Protein AF-A0A967WFX9-F1 (afdb_monomer_lite)

Secondary structure (DSSP, 8-state):
-HHHHHHHHHHHHHHHHHHHHHGGG--EEEEE---EETTEESS-HHHHHHHTHHHHHHHHHHHHHTT-EEEEE--SB-GGGHHHHHHTT--EEES---

Structure (mmCIF, N/CA/C/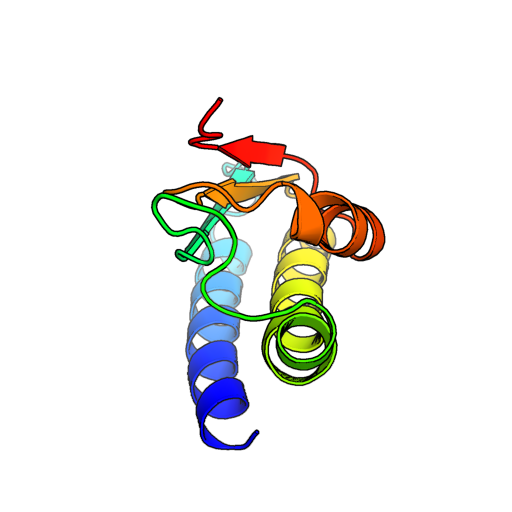O backbone):
data_AF-A0A967WFX9-F1
#
_entry.id   AF-A0A967WFX9-F1
#
loop_
_atom_site.group_PDB
_atom_site.id
_atom_site.type_symbol
_atom_site.label_atom_id
_atom_site.label_alt_id
_atom_site.label_comp_id
_atom_site.label_asym_id
_atom_site.label_entity_id
_atom_site.label_seq_id
_atom_site.pdbx_PDB_ins_code
_atom_site.Cartn_x
_atom_site.Cartn_y
_atom_site.Cartn_z
_atom_site.occupancy
_atom_site.B_iso_or_equiv
_atom_site.auth_seq_id
_atom_site.auth_comp_id
_atom_site.auth_asym_id
_atom_site.auth_atom_id
_atom_site.pdbx_PDB_model_num
ATOM 1 N N . ASP A 1 1 ? -17.289 -2.143 0.113 1.00 81.31 1 ASP A N 1
ATOM 2 C CA . ASP A 1 1 ? -16.723 -3.114 -0.841 1.00 81.31 1 ASP A CA 1
ATOM 3 C C . ASP A 1 1 ? -16.744 -2.532 -2.248 1.00 81.31 1 ASP A C 1
ATOM 5 O O . ASP A 1 1 ?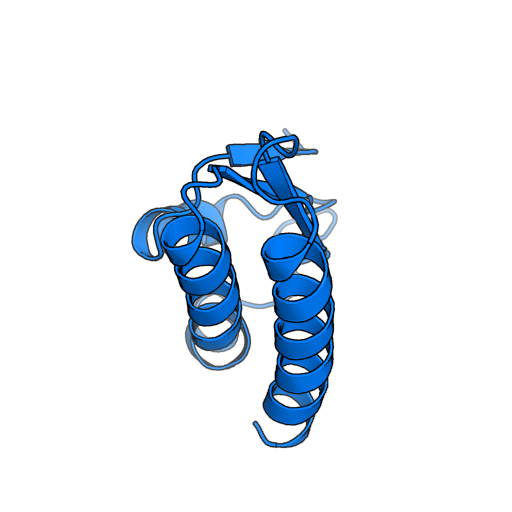 -15.719 -1.990 -2.619 1.00 81.31 1 ASP A O 1
ATOM 9 N N . ALA A 1 2 ? -17.884 -2.435 -2.944 1.00 94.81 2 ALA A N 1
ATOM 10 C CA . ALA A 1 2 ? -17.938 -1.913 -4.327 1.00 94.81 2 ALA A CA 1
ATOM 11 C C . ALA A 1 2 ? -17.240 -0.551 -4.571 1.00 94.81 2 ALA A C 1
ATOM 13 O O . ALA A 1 2 ? -16.546 -0.384 -5.566 1.00 94.81 2 ALA A O 1
ATOM 14 N N . ILE A 1 3 ? -17.387 0.425 -3.662 1.00 96.62 3 ILE A N 1
ATOM 15 C CA . ILE A 1 3 ? -16.711 1.732 -3.803 1.00 96.62 3 ILE A CA 1
ATOM 16 C C . ILE A 1 3 ? -15.187 1.586 -3.695 1.00 96.62 3 ILE A C 1
ATOM 18 O O . ILE A 1 3 ? -14.455 2.193 -4.467 1.00 96.62 3 ILE A O 1
ATOM 22 N N . LEU A 1 4 ? -14.710 0.794 -2.732 1.00 95.88 4 LEU A N 1
ATOM 23 C CA . LEU A 1 4 ? -13.278 0.597 -2.499 1.00 95.88 4 LEU A CA 1
ATOM 24 C C . LEU A 1 4 ? -12.648 -0.170 -3.660 1.00 95.88 4 LEU A C 1
ATOM 26 O O . LEU A 1 4 ? -11.581 0.205 -4.128 1.00 95.88 4 LEU A O 1
ATOM 30 N N . GLU A 1 5 ? -13.351 -1.184 -4.159 1.00 96.81 5 GLU A N 1
ATOM 31 C CA . GLU A 1 5 ? -12.966 -1.931 -5.351 1.00 96.81 5 GLU A CA 1
ATOM 32 C C . GLU A 1 5 ? -12.830 -1.014 -6.566 1.00 96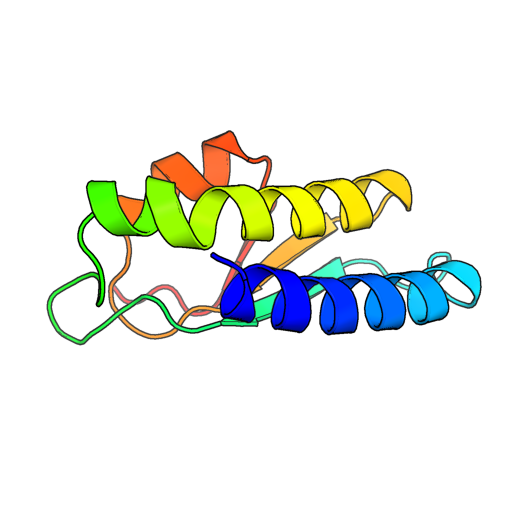.81 5 GLU A C 1
ATOM 34 O O . GLU A 1 5 ? -11.752 -0.958 -7.143 1.00 96.81 5 GLU A O 1
ATOM 39 N N . TYR A 1 6 ? -13.846 -0.200 -6.867 1.00 98.00 6 TYR A N 1
ATOM 40 C CA . TYR A 1 6 ? -13.804 0.733 -7.997 1.00 98.00 6 TYR A CA 1
ATOM 41 C C . TYR A 1 6 ? -12.657 1.752 -7.897 1.00 98.00 6 TYR A C 1
ATOM 43 O O . TYR A 1 6 ? -11.981 2.048 -8.882 1.00 98.00 6 TYR A O 1
ATOM 51 N N . VAL A 1 7 ? -12.413 2.294 -6.699 1.00 97.38 7 VAL A N 1
ATOM 52 C CA . VAL A 1 7 ? -11.298 3.226 -6.470 1.00 97.38 7 VAL A CA 1
ATOM 53 C C . VAL A 1 7 ? -9.960 2.526 -6.706 1.00 97.38 7 VAL A C 1
ATOM 55 O O . VAL A 1 7 ? -9.081 3.071 -7.370 1.00 97.38 7 VAL A O 1
ATOM 58 N N . VAL A 1 8 ? -9.801 1.311 -6.190 1.00 97.75 8 VAL A N 1
ATOM 59 C CA . VAL A 1 8 ? -8.553 0.549 -6.309 1.00 97.75 8 VAL A CA 1
ATOM 60 C C . VAL A 1 8 ? -8.348 0.043 -7.733 1.00 97.75 8 VAL A C 1
ATOM 62 O O . VAL A 1 8 ? -7.209 0.018 -8.181 1.00 97.75 8 VAL A O 1
ATOM 65 N N . ASP A 1 9 ? -9.412 -0.284 -8.468 1.00 98.31 9 ASP A N 1
ATOM 66 C CA . ASP A 1 9 ? -9.356 -0.605 -9.897 1.00 98.31 9 ASP A CA 1
ATOM 67 C C . ASP A 1 9 ? -8.770 0.549 -10.700 1.00 98.31 9 ASP A C 1
ATOM 69 O O . ASP A 1 9 ? -7.872 0.339 -11.515 1.00 98.31 9 ASP A O 1
ATOM 73 N N . TYR A 1 10 ? -9.233 1.772 -10.431 1.00 98.19 10 TYR A N 1
ATOM 74 C CA . TYR A 1 10 ? -8.687 2.964 -11.066 1.00 98.19 10 TYR A CA 1
ATOM 75 C C . TYR A 1 10 ? -7.188 3.116 -10.776 1.00 98.19 10 TYR A C 1
ATOM 77 O O . TYR A 1 10 ? -6.396 3.235 -11.710 1.00 98.19 10 TYR A O 1
ATOM 85 N N . TYR A 1 11 ? -6.778 3.061 -9.503 1.00 98.06 11 TYR A N 1
ATOM 86 C CA . TYR A 1 11 ? -5.362 3.198 -9.145 1.00 98.06 11 TYR A CA 1
ATOM 87 C C . TYR A 1 11 ? -4.504 2.070 -9.716 1.00 98.06 11 TYR A C 1
ATOM 89 O O . TYR A 1 11 ? -3.446 2.348 -10.268 1.00 98.06 11 TYR A O 1
ATOM 97 N N . ALA A 1 12 ? -4.965 0.820 -9.642 1.00 98.44 12 ALA A N 1
ATOM 98 C CA . ALA A 1 12 ? -4.252 -0.325 -10.194 1.00 98.44 12 ALA A CA 1
ATOM 99 C C . ALA A 1 12 ? -4.084 -0.200 -11.713 1.00 98.44 12 ALA A C 1
ATOM 101 O O . ALA A 1 12 ? -2.988 -0.421 -12.214 1.00 98.44 12 ALA A O 1
ATOM 102 N N . SER A 1 13 ? -5.131 0.212 -12.437 1.00 98.69 13 SER A N 1
ATOM 103 C CA . SER A 1 13 ? -5.058 0.408 -13.888 1.00 98.69 13 SER A CA 1
ATOM 104 C C . SER A 1 13 ? -4.091 1.528 -14.266 1.00 98.69 13 SER A C 1
ATOM 106 O O . SER A 1 13 ? -3.314 1.359 -15.200 1.00 98.69 13 SER A O 1
ATOM 108 N N . VAL A 1 14 ? -4.118 2.657 -13.552 1.00 98.50 14 VAL A N 1
ATOM 109 C CA . VAL A 1 14 ? -3.196 3.773 -13.808 1.00 98.50 14 VAL A CA 1
ATOM 110 C C . VAL A 1 14 ? -1.757 3.366 -13.497 1.00 98.50 14 VAL A C 1
ATOM 112 O O . VAL A 1 14 ? -0.871 3.603 -14.313 1.00 98.50 14 VAL A O 1
ATOM 115 N N . SER A 1 15 ? -1.524 2.730 -12.347 1.00 98.56 15 SER A N 1
ATOM 116 C CA . SER A 1 15 ? -0.210 2.209 -11.968 1.00 98.56 15 SER A CA 1
ATOM 117 C C . SER A 1 15 ? 0.312 1.216 -13.000 1.00 98.56 15 SER A C 1
ATOM 119 O O . SER A 1 15 ? 1.446 1.358 -13.439 1.00 98.56 15 SER A O 1
ATOM 121 N N . GLN A 1 16 ? -0.524 0.280 -13.451 1.00 98.81 16 GLN A N 1
ATOM 122 C CA . GLN A 1 16 ? -0.150 -0.690 -14.472 1.00 98.81 16 GLN A CA 1
ATOM 123 C C . GLN A 1 16 ? 0.291 -0.011 -15.773 1.00 98.81 16 GLN A C 1
ATOM 125 O O . GLN A 1 16 ? 1.381 -0.295 -16.254 1.00 98.81 16 GLN A O 1
ATOM 130 N N . SER A 1 17 ? -0.481 0.953 -16.288 1.00 98.75 17 SER A N 1
ATOM 131 C CA . SER A 1 17 ? -0.095 1.688 -17.502 1.00 98.75 17 SER A CA 1
ATOM 132 C C . SER A 1 17 ? 1.207 2.479 -17.347 1.00 98.75 17 SER A C 1
ATOM 134 O O . SER A 1 17 ? 1.937 2.644 -18.317 1.00 98.75 17 SER A O 1
ATOM 136 N N . ILE A 1 18 ? 1.515 2.977 -16.146 1.00 98.69 18 ILE A N 1
ATOM 137 C CA . ILE A 1 18 ? 2.800 3.636 -15.870 1.00 98.69 18 ILE A CA 1
ATOM 138 C C . ILE A 1 18 ? 3.934 2.605 -15.867 1.00 98.69 18 ILE A C 1
ATOM 140 O O . ILE A 1 18 ? 4.995 2.855 -16.435 1.00 98.69 18 ILE A O 1
ATOM 144 N N . PHE A 1 19 ? 3.726 1.459 -15.222 1.00 98.62 19 PHE A N 1
ATOM 145 C CA . PHE A 1 19 ? 4.754 0.432 -15.081 1.00 98.62 19 PHE A CA 1
ATOM 146 C C . PHE A 1 19 ? 5.051 -0.273 -16.407 1.00 98.62 19 PHE A C 1
ATOM 148 O O . PHE A 1 19 ? 6.215 -0.545 -16.686 1.00 98.62 19 PHE A O 1
ATOM 155 N N . ASP A 1 20 ? 4.042 -0.483 -17.254 1.00 98.62 20 ASP A N 1
ATOM 156 C CA . ASP A 1 20 ? 4.217 -1.017 -18.610 1.00 98.62 20 ASP A CA 1
ATOM 157 C C . ASP A 1 20 ? 5.199 -0.179 -19.449 1.00 98.62 20 ASP A C 1
ATOM 159 O O . ASP A 1 20 ? 5.945 -0.734 -20.253 1.00 98.62 20 ASP A O 1
ATOM 163 N N . GLU A 1 21 ? 5.231 1.141 -19.240 1.00 98.62 21 GLU A N 1
ATOM 164 C CA . GLU A 1 21 ? 6.060 2.072 -20.016 1.00 98.62 21 GLU A CA 1
ATOM 165 C C . GLU A 1 21 ? 7.401 2.417 -19.353 1.00 98.62 21 GLU A C 1
ATOM 167 O O . GLU A 1 21 ? 8.343 2.792 -20.049 1.00 98.62 21 GLU A O 1
ATOM 172 N N . ALA A 1 22 ? 7.486 2.364 -18.020 1.00 98.31 22 ALA A N 1
ATOM 173 C CA . ALA A 1 22 ? 8.599 2.977 -17.289 1.00 98.31 22 ALA A CA 1
ATOM 174 C C . ALA A 1 22 ? 9.078 2.201 -16.053 1.00 98.31 22 ALA A C 1
ATOM 176 O O . ALA A 1 22 ? 9.845 2.747 -15.258 1.00 98.31 22 ALA A O 1
ATOM 177 N N . ALA A 1 23 ? 8.645 0.953 -15.836 1.00 98.12 23 ALA A N 1
ATOM 178 C CA . ALA A 1 23 ? 9.092 0.186 -14.668 1.00 98.12 23 ALA A CA 1
ATOM 179 C C . ALA A 1 23 ? 10.619 -0.003 -14.607 1.00 98.12 23 ALA A C 1
ATOM 181 O O . ALA A 1 23 ? 11.169 -0.108 -13.516 1.00 98.12 23 ALA A O 1
ATOM 182 N N . ASP A 1 24 ? 11.320 0.007 -15.743 1.00 97.94 24 ASP A N 1
ATOM 183 C CA . ASP A 1 24 ? 12.779 -0.140 -15.825 1.00 97.94 24 ASP A CA 1
ATOM 184 C C . ASP A 1 24 ? 13.565 1.052 -15.251 1.00 97.94 24 ASP A C 1
ATOM 186 O O . ASP A 1 24 ? 14.760 0.927 -14.973 1.00 97.94 24 ASP A O 1
ATOM 190 N N . VAL A 1 25 ? 12.901 2.192 -15.042 1.00 98.31 25 VAL A N 1
ATOM 191 C CA . VAL A 1 25 ? 13.484 3.412 -14.460 1.00 98.31 25 VAL A CA 1
ATOM 192 C C . VAL A 1 25 ? 12.810 3.842 -13.152 1.00 98.31 25 VAL A C 1
ATOM 194 O O . VAL A 1 25 ? 13.084 4.933 -12.648 1.00 98.31 25 VAL A O 1
ATOM 197 N N . ILE A 1 26 ? 11.929 3.008 -12.591 1.00 98.38 26 ILE A N 1
ATOM 198 C CA . ILE A 1 26 ? 11.270 3.242 -11.302 1.00 98.38 26 ILE A CA 1
ATOM 199 C C . ILE A 1 26 ? 11.876 2.293 -10.266 1.00 98.38 26 ILE A C 1
ATOM 201 O O . ILE A 1 26 ? 11.874 1.084 -10.447 1.00 98.38 26 ILE A O 1
ATOM 205 N N . ASP A 1 27 ? 12.342 2.826 -9.137 1.00 97.62 27 ASP A N 1
ATOM 206 C CA . ASP A 1 27 ? 12.831 1.988 -8.032 1.00 97.62 27 ASP A CA 1
ATOM 207 C C . ASP A 1 27 ? 11.707 1.580 -7.060 1.00 97.62 27 ASP A C 1
ATOM 209 O O . ASP A 1 27 ? 11.707 0.483 -6.493 1.00 97.62 27 ASP A O 1
ATOM 213 N N . ILE A 1 28 ? 10.758 2.495 -6.814 1.00 98.44 28 ILE A N 1
ATOM 214 C CA . ILE A 1 28 ? 9.753 2.375 -5.750 1.00 98.44 28 ILE A CA 1
ATOM 215 C C . ILE A 1 28 ? 8.363 2.755 -6.267 1.00 98.44 28 ILE A C 1
ATOM 217 O O . ILE A 1 28 ? 8.136 3.886 -6.701 1.00 98.44 28 ILE A O 1
ATOM 221 N N . PHE A 1 29 ? 7.397 1.850 -6.106 1.00 98.56 29 PHE A N 1
ATOM 222 C CA . PHE A 1 29 ? 5.978 2.178 -6.144 1.00 98.56 29 PHE A CA 1
ATOM 223 C C . PHE A 1 29 ? 5.550 2.789 -4.804 1.00 98.56 29 PHE A C 1
ATOM 225 O O . PHE A 1 29 ? 5.467 2.118 -3.773 1.00 98.56 29 PHE A O 1
ATOM 232 N N . PHE A 1 30 ? 5.284 4.092 -4.825 1.00 98.19 30 PHE A N 1
ATOM 233 C CA . PHE A 1 30 ? 4.891 4.858 -3.651 1.00 98.19 30 PHE A CA 1
ATOM 234 C C . PHE A 1 30 ? 3.365 4.990 -3.550 1.00 98.19 30 PHE A C 1
ATOM 236 O O . PHE A 1 30 ? 2.731 5.619 -4.399 1.00 98.19 30 PHE A O 1
ATOM 243 N N . ILE A 1 31 ? 2.776 4.432 -2.492 1.00 97.44 31 ILE A N 1
ATOM 244 C CA . ILE A 1 31 ? 1.341 4.515 -2.201 1.00 97.44 31 ILE A CA 1
ATOM 245 C C . ILE A 1 31 ? 1.124 5.562 -1.106 1.00 97.44 31 ILE A C 1
ATOM 247 O O . ILE A 1 31 ? 1.633 5.417 0.002 1.00 97.44 31 ILE A O 1
ATOM 251 N N . GLY A 1 32 ? 0.356 6.613 -1.401 1.00 95.19 32 GLY A N 1
ATOM 252 C CA . GLY A 1 32 ? -0.030 7.625 -0.415 1.00 95.19 32 GLY A CA 1
ATOM 253 C C . GLY A 1 32 ? -1.435 7.391 0.123 1.00 95.19 32 GLY A C 1
ATOM 254 O O . GLY A 1 32 ? -2.396 7.540 -0.633 1.00 95.19 32 GLY A O 1
ATOM 255 N N . ASN A 1 33 ? -1.567 7.041 1.408 1.00 94.38 33 ASN A N 1
ATOM 256 C CA . ASN A 1 33 ? -2.871 6.955 2.066 1.00 94.38 33 ASN A CA 1
ATOM 257 C C . ASN A 1 33 ? -2.783 7.068 3.597 1.00 94.38 33 ASN A C 1
ATOM 259 O O . ASN A 1 33 ? -1.920 6.467 4.227 1.00 94.38 33 ASN A O 1
ATOM 263 N N . ASP A 1 34 ? -3.746 7.748 4.215 1.00 95.19 34 ASP A N 1
ATOM 264 C CA . ASP A 1 34 ? -3.715 8.031 5.649 1.00 95.19 34 ASP A CA 1
ATOM 265 C C . ASP A 1 34 ? -4.666 7.131 6.443 1.00 95.19 34 ASP A C 1
ATOM 267 O O . ASP A 1 34 ? -5.891 7.180 6.319 1.00 95.19 34 ASP A O 1
ATOM 271 N N . PHE A 1 35 ? -4.077 6.324 7.322 1.00 96.19 35 PHE A N 1
ATOM 272 C CA . PHE A 1 35 ? -4.775 5.456 8.271 1.00 96.19 35 PHE A CA 1
ATOM 273 C C . PHE A 1 35 ? -4.577 5.872 9.728 1.00 96.19 35 PHE A C 1
ATOM 275 O O . PHE A 1 35 ? -5.241 5.316 10.605 1.00 96.19 35 PHE A O 1
ATOM 282 N N . GLY A 1 36 ? -3.661 6.801 10.008 1.00 95.38 36 GLY A N 1
ATOM 283 C CA . GLY A 1 36 ? -3.314 7.238 11.353 1.00 95.38 36 GLY A CA 1
ATOM 284 C C . GLY A 1 36 ? -4.023 8.525 11.767 1.00 95.38 36 GLY A C 1
ATOM 285 O O . GLY A 1 36 ? -4.243 9.438 10.976 1.00 95.38 36 GLY A O 1
ATOM 286 N N . GLY A 1 37 ? -4.364 8.604 13.049 1.00 95.25 37 GLY A N 1
ATOM 287 C CA . GLY A 1 37 ? -4.807 9.814 13.735 1.00 95.25 37 GLY A CA 1
ATOM 288 C C . GLY A 1 37 ? -3.835 10.204 14.851 1.00 95.25 37 GLY A C 1
ATOM 289 O O . GLY A 1 37 ? -2.788 9.587 15.031 1.00 95.25 37 GLY A O 1
ATOM 290 N N . GLN A 1 38 ? -4.191 11.219 15.641 1.00 93.31 38 GLN A N 1
ATOM 291 C CA . GLN A 1 38 ? -3.328 11.721 16.724 1.00 93.31 38 GLN A CA 1
ATOM 292 C C . GLN A 1 38 ? -3.064 10.693 17.833 1.00 93.31 38 GLN A C 1
ATOM 294 O O . GLN A 1 38 ? -2.002 10.705 18.444 1.00 93.31 38 GLN A O 1
ATOM 299 N N . THR A 1 39 ? -4.028 9.813 18.107 1.00 92.25 39 THR A N 1
ATOM 300 C CA . THR A 1 39 ? -3.983 8.863 19.233 1.00 92.25 39 THR A CA 1
ATOM 301 C C . THR A 1 39 ? -3.938 7.400 18.794 1.00 92.25 39 THR A C 1
ATOM 303 O O . THR A 1 39 ? -4.036 6.505 19.631 1.00 92.25 39 THR A O 1
ATOM 306 N N . GLY A 1 40 ? -3.814 7.139 17.493 1.00 94.44 40 GLY A N 1
ATOM 307 C CA . GLY A 1 40 ? -3.855 5.795 16.928 1.00 94.44 40 GLY A CA 1
ATOM 308 C C . GLY A 1 40 ? -4.630 5.729 15.611 1.00 94.44 40 GLY A C 1
ATOM 309 O O . GLY A 1 40 ? -4.998 6.770 15.060 1.00 94.44 40 GLY A O 1
ATOM 310 N N . PRO A 1 41 ? -4.874 4.512 15.093 1.00 97.00 41 PRO A N 1
ATOM 311 C CA . PRO A 1 41 ? -5.511 4.318 13.798 1.00 97.00 41 PRO A CA 1
ATOM 312 C C . PRO A 1 41 ? -6.916 4.925 13.709 1.00 97.00 41 PRO A C 1
ATOM 314 O O . PRO A 1 41 ? -7.710 4.819 14.644 1.00 97.00 41 PRO A O 1
ATOM 317 N N . LEU A 1 42 ? -7.266 5.461 12.538 1.00 96.81 42 LEU A N 1
ATOM 318 C CA . LEU A 1 42 ? -8.620 5.928 12.209 1.00 96.81 42 LEU A CA 1
ATOM 319 C C . LEU A 1 42 ? -9.631 4.773 12.139 1.00 96.81 42 LEU A C 1
ATOM 321 O O . LEU A 1 42 ? -10.830 4.969 12.327 1.00 96.81 42 LEU A O 1
ATOM 325 N N . MET A 1 43 ? -9.146 3.558 11.875 1.00 95.44 43 MET A N 1
ATOM 326 C CA . MET A 1 43 ? -9.933 2.331 11.854 1.00 95.44 43 MET A CA 1
ATOM 327 C C . MET A 1 43 ? -9.285 1.277 12.742 1.00 95.44 43 MET A C 1
ATOM 329 O O . MET A 1 43 ? -8.094 0.999 12.627 1.00 95.44 43 MET A O 1
ATOM 333 N N . GLY A 1 44 ? -10.092 0.631 13.585 1.00 95.00 44 GLY A N 1
ATOM 334 C CA . GLY A 1 44 ? -9.637 -0.537 14.335 1.00 95.00 44 GLY A CA 1
ATOM 335 C C . GLY A 1 44 ? -9.211 -1.676 13.402 1.00 95.00 44 GLY A C 1
ATOM 336 O O . GLY A 1 44 ? -9.751 -1.825 12.302 1.00 95.00 44 GLY A O 1
ATOM 337 N N . GLU A 1 45 ? -8.284 -2.516 13.868 1.00 95.25 45 GLU A N 1
ATOM 338 C CA . GLU A 1 45 ? -7.639 -3.568 13.067 1.00 95.25 45 GLU A CA 1
ATOM 339 C C . GLU A 1 45 ? -8.642 -4.451 12.307 1.00 95.25 45 GLU A C 1
ATOM 341 O O . GLU A 1 45 ? -8.475 -4.702 11.117 1.00 95.25 45 GLU A O 1
ATOM 346 N N . LYS A 1 46 ? -9.741 -4.862 12.952 1.00 97.06 46 LYS A N 1
ATOM 347 C CA . LYS A 1 46 ? -10.782 -5.690 12.320 1.00 97.06 46 LYS A CA 1
ATOM 348 C C . LYS A 1 46 ? -11.390 -5.033 11.075 1.00 97.06 46 LYS A C 1
ATOM 350 O O . LYS A 1 46 ? -11.655 -5.717 10.088 1.00 97.06 46 LYS A O 1
ATOM 35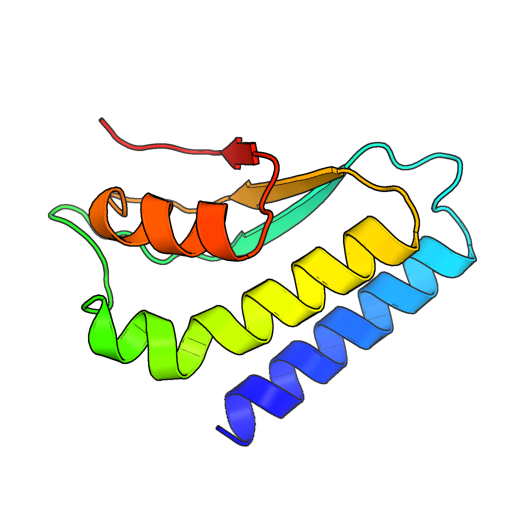5 N N . LEU A 1 47 ? -11.648 -3.725 11.127 1.00 97.06 47 LEU A N 1
ATOM 356 C CA . LEU A 1 47 ? -12.218 -2.986 9.998 1.00 97.06 47 LEU A CA 1
ATOM 357 C C . LEU A 1 47 ? -11.159 -2.739 8.928 1.00 97.06 47 LEU A C 1
ATOM 359 O O . LEU A 1 47 ? -11.451 -2.925 7.752 1.00 97.06 47 LEU A O 1
ATOM 363 N N . PHE A 1 48 ? -9.929 -2.414 9.327 1.00 97.56 48 PHE A N 1
ATOM 364 C CA . PHE A 1 48 ? -8.811 -2.264 8.399 1.00 97.56 48 PHE A CA 1
ATOM 365 C C . PHE A 1 48 ? -8.547 -3.553 7.608 1.00 97.56 48 PHE A C 1
ATOM 367 O O . PHE A 1 48 ? -8.479 -3.522 6.381 1.00 97.56 48 PHE A O 1
ATOM 374 N N . ARG A 1 49 ? -8.494 -4.705 8.289 1.00 97.44 49 ARG A N 1
ATOM 375 C CA . ARG A 1 49 ? -8.324 -6.022 7.658 1.00 97.44 49 ARG A CA 1
ATOM 376 C C . ARG A 1 49 ? -9.466 -6.373 6.709 1.00 97.44 49 ARG A C 1
ATOM 378 O O . ARG A 1 49 ? -9.223 -6.982 5.677 1.00 97.44 49 ARG A O 1
ATOM 385 N N . ARG A 1 50 ? -10.702 -5.992 7.043 1.00 97.06 50 ARG A N 1
ATOM 386 C CA . ARG A 1 50 ? -11.863 -6.242 6.181 1.00 97.06 50 ARG A CA 1
ATOM 387 C C . ARG A 1 50 ? -11.870 -5.343 4.947 1.00 97.06 50 ARG A C 1
ATOM 389 O O . ARG A 1 50 ? -12.159 -5.827 3.862 1.00 97.06 50 ARG A O 1
ATOM 396 N N . PHE A 1 51 ? -11.636 -4.047 5.137 1.00 97.06 51 PHE A N 1
ATOM 397 C CA . PHE A 1 51 ? -11.943 -3.042 4.123 1.00 97.06 51 PHE A CA 1
ATOM 398 C C . PHE A 1 51 ? -10.723 -2.498 3.391 1.00 97.06 51 PHE A C 1
ATOM 400 O O . PHE A 1 51 ? -10.873 -2.114 2.247 1.00 97.06 51 PHE A O 1
ATOM 407 N N . MET A 1 52 ? -9.535 -2.453 3.992 1.00 97.31 52 MET A N 1
ATOM 408 C CA . MET A 1 52 ? -8.359 -1.844 3.352 1.00 97.31 52 MET A CA 1
ATOM 409 C C . MET A 1 52 ? -7.332 -2.882 2.925 1.00 97.31 52 MET A C 1
ATOM 411 O O . MET A 1 52 ? -6.828 -2.826 1.806 1.00 97.31 52 MET A O 1
ATOM 415 N N . LEU A 1 53 ? -7.032 -3.842 3.801 1.00 97.69 53 LEU A N 1
ATOM 416 C CA . LEU A 1 53 ? -5.904 -4.750 3.614 1.00 97.69 53 LEU A CA 1
ATOM 417 C C . LEU A 1 53 ? -5.934 -5.548 2.295 1.00 97.69 53 LEU A C 1
ATOM 419 O O . LEU A 1 53 ? -4.890 -5.607 1.648 1.00 97.69 53 LEU A O 1
ATOM 423 N N . PRO A 1 54 ? -7.076 -6.101 1.8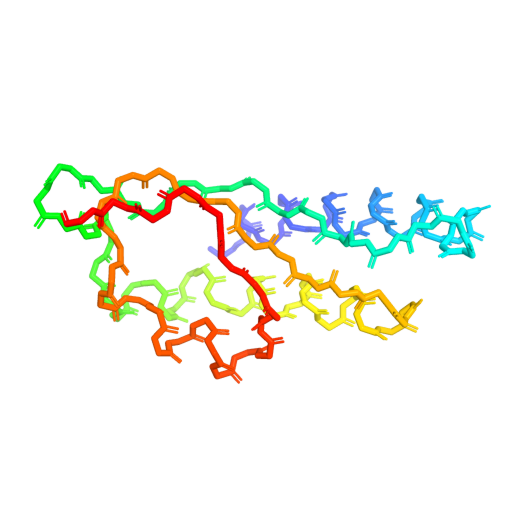29 1.00 98.00 54 PRO A N 1
ATOM 424 C CA . PRO A 1 54 ? -7.112 -6.844 0.567 1.00 98.00 54 PRO A CA 1
ATOM 425 C C . PRO A 1 54 ? -6.765 -5.967 -0.641 1.00 98.00 54 PRO A C 1
ATOM 427 O O . PRO A 1 54 ? -6.100 -6.410 -1.574 1.00 98.00 54 PRO A O 1
ATOM 430 N N . HIS A 1 55 ? -7.179 -4.701 -0.608 1.00 97.94 55 HIS A N 1
ATOM 431 C CA . HIS A 1 55 ? -6.903 -3.749 -1.675 1.00 97.94 55 HIS A CA 1
ATOM 432 C C . HIS A 1 55 ? -5.460 -3.251 -1.646 1.00 97.94 55 HIS A C 1
ATOM 434 O O . HIS A 1 55 ? -4.835 -3.130 -2.696 1.00 97.94 55 HIS A O 1
ATOM 440 N N . LEU A 1 56 ? -4.910 -3.020 -0.451 1.00 98.12 56 LEU A N 1
ATOM 441 C CA . LEU A 1 56 ? -3.492 -2.711 -0.296 1.00 98.12 56 LEU A CA 1
ATOM 442 C C . LEU A 1 56 ? -2.624 -3.866 -0.789 1.00 98.12 56 LEU A C 1
ATOM 444 O O . LEU A 1 56 ? -1.680 -3.623 -1.531 1.00 98.12 56 LEU A O 1
ATOM 448 N N . LYS A 1 57 ? -2.989 -5.111 -0.455 1.00 98.62 57 LYS A N 1
ATOM 449 C CA . LYS A 1 57 ? -2.291 -6.299 -0.951 1.00 98.62 57 LYS A CA 1
ATOM 450 C C . LYS A 1 57 ? -2.262 -6.324 -2.475 1.00 98.62 57 LYS A C 1
ATOM 452 O O . LYS A 1 57 ? -1.205 -6.520 -3.046 1.00 98.62 57 LYS A O 1
ATOM 457 N N . ARG A 1 58 ? -3.396 -6.066 -3.131 1.00 98.44 58 ARG A N 1
ATOM 458 C CA . ARG A 1 58 ? -3.466 -6.037 -4.599 1.00 98.44 58 ARG A CA 1
ATOM 459 C C . ARG A 1 58 ? -2.510 -5.009 -5.216 1.00 98.44 58 ARG A C 1
ATOM 461 O O . ARG A 1 58 ? -1.922 -5.288 -6.252 1.00 98.44 58 ARG A O 1
ATOM 468 N N . LEU A 1 59 ? -2.356 -3.836 -4.601 1.00 98.62 59 LEU A N 1
ATOM 469 C CA . LEU A 1 59 ? -1.400 -2.827 -5.072 1.00 98.62 59 LEU A CA 1
ATOM 470 C C . LEU A 1 59 ? 0.053 -3.222 -4.776 1.00 98.62 59 LEU A C 1
ATOM 472 O O . LEU A 1 59 ? 0.927 -2.951 -5.595 1.00 98.62 59 LEU A O 1
ATOM 476 N N . VAL A 1 60 ? 0.311 -3.875 -3.638 1.00 98.81 60 VAL A N 1
ATOM 477 C CA . VAL A 1 60 ? 1.639 -4.419 -3.321 1.00 98.81 60 VAL A CA 1
ATOM 478 C C . VAL A 1 60 ? 2.032 -5.496 -4.331 1.00 98.81 60 VAL A C 1
ATOM 480 O O . VAL A 1 60 ? 3.094 -5.390 -4.937 1.00 98.81 60 VAL A O 1
ATOM 483 N N . ASP A 1 61 ? 1.142 -6.460 -4.575 1.00 98.81 61 ASP A N 1
ATOM 484 C CA . ASP A 1 61 ? 1.340 -7.526 -5.558 1.00 98.81 61 ASP A CA 1
ATOM 485 C C . ASP A 1 61 ? 1.614 -6.934 -6.950 1.00 98.81 61 ASP A C 1
ATOM 487 O O . ASP A 1 61 ? 2.583 -7.322 -7.591 1.00 98.81 61 ASP A O 1
ATOM 491 N N . LEU A 1 62 ? 0.841 -5.922 -7.377 1.00 98.75 62 LEU A N 1
ATOM 492 C CA . LEU A 1 62 ? 1.074 -5.232 -8.651 1.00 98.75 62 LEU A CA 1
ATOM 493 C C . LEU A 1 62 ? 2.478 -4.618 -8.726 1.00 98.75 62 LEU A C 1
ATOM 495 O O . LEU A 1 62 ? 3.147 -4.760 -9.739 1.00 98.75 62 LEU A O 1
ATOM 499 N N . GLY A 1 63 ? 2.941 -3.926 -7.682 1.00 98.69 63 GLY A N 1
ATOM 500 C CA . GLY A 1 63 ? 4.300 -3.376 -7.679 1.00 98.69 63 GLY A CA 1
ATOM 501 C C . GLY A 1 63 ? 5.364 -4.471 -7.797 1.00 98.69 63 GLY A C 1
ATOM 502 O O . GLY A 1 63 ? 6.314 -4.340 -8.570 1.00 98.69 63 GLY A O 1
ATOM 503 N N . HIS A 1 64 ? 5.178 -5.576 -7.073 1.00 98.75 64 HIS A N 1
ATOM 504 C CA . HIS A 1 64 ? 6.092 -6.719 -7.091 1.00 98.75 64 HIS A CA 1
ATOM 505 C C . HIS A 1 64 ? 6.101 -7.466 -8.427 1.00 98.75 64 HIS A C 1
ATOM 507 O O . HIS A 1 64 ? 7.172 -7.902 -8.848 1.00 98.75 64 HIS A O 1
ATOM 513 N N . ASP A 1 65 ? 4.965 -7.559 -9.124 1.00 98.69 65 ASP A N 1
ATOM 514 C CA . ASP A 1 65 ? 4.868 -8.167 -10.460 1.00 98.69 65 ASP A CA 1
ATOM 515 C C . ASP A 1 65 ? 5.743 -7.434 -11.495 1.00 98.69 65 ASP A C 1
ATOM 517 O O . ASP A 1 65 ? 6.240 -8.052 -12.437 1.00 98.69 65 ASP A O 1
ATOM 521 N N . TYR A 1 66 ? 5.999 -6.138 -11.284 1.00 98.62 66 TYR A N 1
ATOM 522 C CA . TYR A 1 66 ? 6.911 -5.320 -12.096 1.00 98.62 66 TYR A CA 1
ATOM 523 C C . TYR A 1 66 ? 8.325 -5.209 -11.497 1.00 98.62 66 TYR A C 1
ATOM 525 O O . TYR A 1 66 ? 9.151 -4.443 -11.987 1.00 98.62 66 TYR A O 1
ATOM 533 N N . GLY A 1 67 ? 8.637 -5.969 -10.442 1.00 98.38 67 GLY A N 1
ATOM 534 C CA . GLY A 1 67 ? 9.953 -5.976 -9.795 1.00 98.38 67 GLY A CA 1
ATOM 535 C C . GLY A 1 67 ? 10.250 -4.754 -8.917 1.00 98.38 67 GLY A C 1
ATOM 536 O O . GLY A 1 67 ? 11.390 -4.583 -8.483 1.00 98.38 67 GLY A O 1
ATOM 537 N N . LEU A 1 68 ? 9.246 -3.921 -8.633 1.00 98.75 68 LEU A N 1
ATOM 538 C CA . LEU A 1 68 ? 9.394 -2.688 -7.861 1.00 98.75 68 LEU A CA 1
ATOM 539 C C . LEU A 1 68 ? 9.348 -2.955 -6.356 1.00 98.75 68 LEU A C 1
ATOM 541 O O . LEU A 1 68 ? 8.709 -3.898 -5.890 1.00 98.75 68 LEU A O 1
ATOM 545 N N . LYS A 1 69 ? 9.965 -2.073 -5.565 1.00 98.69 69 LYS A N 1
ATOM 546 C CA . LYS A 1 69 ? 9.731 -2.014 -4.114 1.00 98.69 69 LYS A CA 1
ATOM 547 C C . LYS A 1 69 ? 8.479 -1.210 -3.806 1.00 98.69 69 LYS A C 1
ATOM 549 O O . LYS A 1 69 ? 8.235 -0.202 -4.458 1.00 98.69 69 LYS A O 1
ATOM 554 N N . VAL A 1 70 ? 7.698 -1.605 -2.801 1.00 98.75 70 VAL A N 1
ATOM 555 C CA . VAL A 1 70 ? 6.439 -0.916 -2.471 1.00 98.75 70 VAL A CA 1
ATOM 556 C C . VAL A 1 70 ? 6.530 -0.220 -1.118 1.00 98.75 70 VAL A C 1
ATOM 558 O O . VAL A 1 70 ? 6.794 -0.845 -0.090 1.00 98.75 70 VAL A O 1
ATOM 561 N N . MET A 1 71 ? 6.291 1.092 -1.111 1.00 98.50 71 MET A N 1
ATOM 562 C CA . MET A 1 71 ? 6.363 1.937 0.083 1.00 98.50 71 MET A CA 1
ATOM 563 C C . MET A 1 71 ? 5.016 2.606 0.360 1.00 98.50 71 MET A C 1
ATOM 565 O O . MET A 1 71 ? 4.419 3.186 -0.543 1.00 98.50 71 MET A O 1
ATOM 569 N N . MET A 1 72 ? 4.559 2.567 1.615 1.00 97.50 72 MET A N 1
ATOM 570 C CA . MET A 1 72 ? 3.342 3.254 2.061 1.00 97.50 72 MET A CA 1
ATOM 571 C C . MET A 1 72 ? 3.694 4.530 2.821 1.00 97.50 72 MET A C 1
ATOM 573 O O . MET A 1 72 ? 4.355 4.479 3.860 1.00 97.50 72 MET A O 1
ATOM 577 N N . HIS A 1 73 ? 3.186 5.659 2.347 1.00 97.25 73 HIS A N 1
ATOM 578 C CA . HIS A 1 73 ? 3.047 6.859 3.157 1.00 97.25 73 HIS A CA 1
ATOM 579 C C . HIS A 1 73 ? 1.749 6.803 3.944 1.00 97.25 73 HIS A C 1
ATOM 581 O O . HIS A 1 73 ? 0.702 6.543 3.357 1.00 97.25 73 HIS A O 1
ATOM 587 N N . CYS A 1 74 ? 1.833 7.103 5.239 1.00 96.19 74 CYS A N 1
ATOM 588 C CA . CYS A 1 74 ? 0.677 7.290 6.102 1.00 96.19 74 CYS A CA 1
ATOM 589 C C . CYS A 1 74 ? 1.012 8.297 7.204 1.00 96.19 74 CYS A C 1
ATOM 591 O O . CYS A 1 74 ? 1.922 8.071 8.002 1.00 96.19 74 CYS A O 1
ATOM 593 N N . CYS A 1 75 ? 0.243 9.377 7.287 1.00 94.69 75 CYS A N 1
ATOM 594 C CA . CYS A 1 75 ? 0.283 10.313 8.402 1.00 94.69 75 CYS A CA 1
ATOM 595 C C . CYS A 1 75 ? -0.329 9.708 9.676 1.00 94.69 75 CYS A C 1
ATOM 597 O O . CYS A 1 75 ? -1.132 8.772 9.632 1.00 94.69 75 CYS A O 1
ATOM 599 N N . GLY A 1 76 ? 0.005 10.304 10.823 1.00 95.00 76 GLY A N 1
ATOM 600 C CA . GLY A 1 76 ? -0.574 9.945 12.115 1.00 95.00 76 GLY A CA 1
ATOM 601 C C . GLY A 1 76 ? -0.021 8.650 12.719 1.00 95.00 76 GLY A C 1
ATOM 602 O O . GLY A 1 76 ? 0.821 7.958 12.148 1.00 95.00 76 GLY A O 1
ATOM 603 N N . GLY A 1 77 ? -0.517 8.297 13.904 1.00 95.06 77 GLY A N 1
ATOM 604 C CA . GLY A 1 77 ? -0.164 7.054 14.582 1.00 95.06 77 GLY A CA 1
ATOM 605 C C . GLY A 1 77 ? -0.949 5.870 14.026 1.00 95.06 77 GLY A C 1
ATOM 606 O O . GLY A 1 77 ? -2.151 5.767 14.245 1.00 95.06 77 GLY A O 1
ATOM 607 N N . PHE A 1 78 ? -0.280 4.936 13.349 1.00 95.62 78 PHE A N 1
ATOM 608 C CA . PHE A 1 78 ? -0.902 3.706 12.833 1.00 95.62 78 PHE A CA 1
ATOM 609 C C . PHE A 1 78 ? -0.127 2.431 13.196 1.00 95.62 78 PHE A C 1
ATOM 611 O O . PHE A 1 78 ? -0.385 1.371 12.630 1.00 95.62 78 PHE A O 1
ATOM 618 N N . ALA A 1 79 ? 0.782 2.505 14.176 1.00 95.12 79 ALA A N 1
ATOM 619 C CA . ALA A 1 79 ? 1.628 1.387 14.604 1.00 95.12 79 ALA A CA 1
ATOM 620 C C . ALA A 1 79 ? 0.890 0.041 14.798 1.00 95.12 79 ALA A C 1
ATOM 622 O O . ALA A 1 79 ? 1.416 -0.978 14.346 1.00 95.12 79 ALA A O 1
ATOM 623 N N . PRO A 1 80 ? -0.341 -0.008 15.357 1.00 95.94 80 PRO A N 1
ATOM 624 C CA . PRO A 1 80 ? -1.090 -1.263 15.470 1.00 95.94 80 PRO A CA 1
ATOM 625 C C . PRO A 1 80 ? -1.411 -1.956 14.134 1.00 95.94 80 PRO A C 1
ATOM 627 O O . PRO A 1 80 ? -1.668 -3.154 14.121 1.00 95.94 80 PRO A O 1
ATOM 630 N N . LEU A 1 81 ? -1.411 -1.228 13.012 1.00 97.06 81 LEU A N 1
ATOM 631 C CA . LEU A 1 81 ? -1.700 -1.765 11.677 1.00 97.06 81 LEU A CA 1
ATOM 632 C C . LEU A 1 81 ? -0.441 -2.249 10.937 1.00 97.06 81 LEU A C 1
ATOM 634 O O . LEU A 1 81 ? -0.564 -2.993 9.964 1.00 97.06 81 LEU A O 1
ATOM 638 N N . ILE A 1 82 ? 0.761 -1.882 11.401 1.00 96.44 82 ILE A N 1
ATOM 639 C CA . ILE A 1 82 ? 2.039 -2.248 10.765 1.00 96.44 82 ILE A CA 1
ATOM 640 C C . ILE A 1 82 ? 2.196 -3.768 10.584 1.00 96.44 82 ILE A C 1
ATOM 642 O O . ILE A 1 82 ? 2.571 -4.176 9.486 1.00 96.44 82 ILE A O 1
ATOM 646 N N . PRO A 1 83 ? 1.861 -4.635 11.565 1.00 97.75 83 PRO A N 1
ATOM 647 C CA . PRO A 1 83 ? 1.947 -6.083 11.363 1.00 97.75 83 PRO A CA 1
ATOM 648 C C . PRO A 1 83 ? 1.118 -6.580 10.172 1.00 97.75 83 PRO A C 1
ATOM 650 O O . PRO A 1 83 ? 1.567 -7.455 9.439 1.00 97.75 83 PRO A O 1
ATOM 653 N N . SER A 1 84 ? -0.056 -5.982 9.935 1.00 98.06 84 SER A N 1
ATOM 654 C CA . SER A 1 84 ? -0.889 -6.313 8.770 1.00 98.06 84 SER A CA 1
ATOM 655 C C . SER A 1 84 ? -0.244 -5.849 7.461 1.00 98.06 84 SER A C 1
ATOM 657 O O . SER A 1 84 ? -0.353 -6.528 6.450 1.00 98.06 84 SER A O 1
ATOM 659 N N . MET A 1 85 ? 0.444 -4.704 7.461 1.00 96.88 85 MET A N 1
ATOM 660 C CA . MET A 1 85 ? 1.160 -4.213 6.277 1.00 96.88 85 MET A CA 1
ATOM 661 C C . MET A 1 85 ? 2.365 -5.098 5.927 1.00 96.88 85 MET A C 1
ATOM 663 O O . MET A 1 85 ? 2.597 -5.382 4.756 1.00 96.88 85 MET A O 1
ATOM 667 N N . ILE A 1 86 ? 3.091 -5.585 6.936 1.00 98.25 86 ILE A N 1
ATOM 668 C CA . ILE A 1 86 ? 4.185 -6.549 6.746 1.00 98.25 86 ILE A CA 1
ATOM 669 C C . ILE A 1 86 ? 3.645 -7.865 6.167 1.00 98.25 86 ILE A C 1
ATOM 671 O O . ILE A 1 86 ? 4.244 -8.426 5.256 1.00 98.25 86 ILE A O 1
ATOM 675 N N . GLU A 1 87 ? 2.495 -8.338 6.659 1.00 98.44 87 GLU A N 1
ATOM 676 C CA . GLU A 1 87 ? 1.844 -9.575 6.198 1.00 98.44 87 GLU A CA 1
ATOM 677 C C . GLU A 1 87 ? 1.555 -9.573 4.688 1.00 98.44 87 GLU A C 1
ATOM 679 O O . GLU A 1 87 ? 1.678 -10.610 4.040 1.00 98.44 87 GLU A O 1
ATOM 684 N N . ILE A 1 88 ? 1.209 -8.417 4.116 1.00 98.44 88 ILE A N 1
ATOM 685 C CA . ILE A 1 88 ? 0.930 -8.280 2.678 1.00 98.44 88 ILE A CA 1
ATOM 686 C C . ILE A 1 88 ? 2.174 -7.983 1.832 1.00 98.44 88 ILE A C 1
ATOM 688 O O . ILE A 1 88 ? 2.030 -7.757 0.638 1.00 98.44 88 ILE A O 1
ATOM 692 N N . GLY A 1 89 ? 3.371 -7.989 2.426 1.00 98.31 89 GLY A N 1
ATOM 693 C CA . GLY A 1 89 ? 4.636 -7.837 1.704 1.00 98.31 89 GLY A CA 1
ATOM 694 C C . GLY A 1 89 ? 5.102 -6.396 1.494 1.00 98.31 89 GLY A C 1
ATOM 695 O O . GLY A 1 89 ? 5.978 -6.169 0.669 1.00 98.31 89 GLY A O 1
ATOM 696 N N . LEU A 1 90 ? 4.550 -5.415 2.213 1.00 98.31 90 LEU A N 1
ATOM 697 C CA . LEU A 1 90 ? 4.994 -4.027 2.080 1.00 98.31 90 LEU A CA 1
ATOM 698 C C . LEU A 1 90 ? 6.487 -3.880 2.443 1.00 98.31 90 LEU A C 1
ATOM 700 O O . LEU A 1 90 ? 6.903 -4.283 3.530 1.00 98.31 90 LEU A O 1
ATOM 704 N N . ASP A 1 91 ? 7.283 -3.264 1.563 1.00 98.56 91 ASP A N 1
ATOM 705 C CA . ASP A 1 91 ? 8.739 -3.149 1.730 1.00 98.56 91 ASP A CA 1
ATOM 706 C C . ASP A 1 91 ? 9.161 -1.961 2.611 1.00 98.56 91 ASP A C 1
ATOM 708 O O . ASP A 1 91 ? 10.238 -1.985 3.209 1.00 98.56 91 ASP A O 1
ATOM 712 N N . GLY A 1 92 ? 8.347 -0.902 2.684 1.00 97.62 92 GLY A N 1
ATOM 713 C CA . GLY A 1 92 ? 8.721 0.323 3.390 1.00 97.62 92 GLY A CA 1
ATOM 714 C C . GLY A 1 92 ? 7.550 1.152 3.908 1.00 97.62 92 GLY A C 1
ATOM 715 O O . GLY A 1 92 ? 6.457 1.155 3.344 1.00 97.62 92 GLY A O 1
ATOM 716 N N . LEU A 1 93 ? 7.814 1.905 4.976 1.00 96.81 93 LEU A N 1
ATOM 717 C CA . LEU A 1 93 ? 6.894 2.879 5.563 1.00 96.81 93 LEU A CA 1
ATOM 718 C C . LEU A 1 93 ? 7.522 4.270 5.535 1.00 96.81 93 LEU A C 1
ATOM 720 O O . LEU A 1 93 ? 8.706 4.431 5.831 1.00 96.81 93 LEU A O 1
ATOM 724 N N . GLN A 1 94 ? 6.710 5.277 5.231 1.00 95.06 94 GLN A N 1
ATOM 725 C CA . GLN A 1 94 ? 7.100 6.681 5.229 1.00 95.06 94 GLN A CA 1
ATOM 726 C C . GLN A 1 94 ? 6.129 7.490 6.103 1.00 95.06 94 GLN A C 1
ATOM 728 O O . GLN A 1 94 ? 4.936 7.202 6.143 1.00 95.06 94 GLN A O 1
ATOM 733 N N . ALA A 1 95 ? 6.663 8.497 6.805 1.00 91.25 95 ALA A N 1
ATOM 734 C CA . ALA A 1 95 ? 5.944 9.373 7.7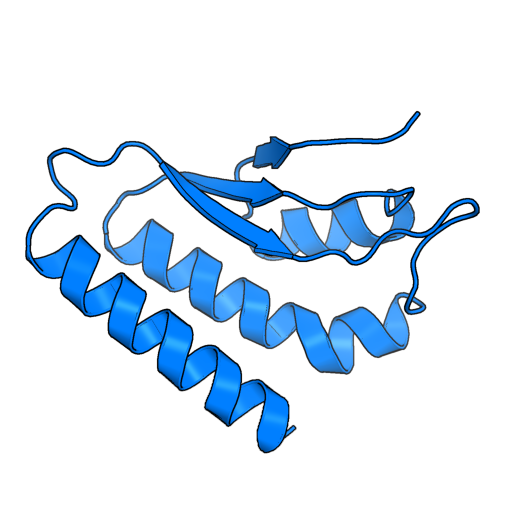43 1.00 91.25 95 ALA A CA 1
ATOM 735 C C . ALA A 1 95 ? 5.480 8.729 9.072 1.00 91.25 95 ALA A C 1
ATOM 737 O O . ALA A 1 95 ? 4.479 9.145 9.648 1.00 91.25 95 ALA A O 1
ATOM 738 N N . LEU A 1 96 ? 6.245 7.771 9.613 1.00 86.88 96 LEU A N 1
ATOM 739 C CA . LEU A 1 96 ? 5.976 7.191 10.936 1.00 86.88 96 LEU A CA 1
ATOM 740 C C . LEU A 1 96 ? 5.973 8.257 12.047 1.00 86.88 96 LEU A C 1
ATOM 742 O O . LEU A 1 96 ? 6.986 8.917 12.287 1.00 86.88 96 LEU A O 1
ATOM 746 N N . GLN A 1 97 ? 4.843 8.380 12.748 1.00 86.56 97 GLN A N 1
ATOM 747 C CA . GLN A 1 97 ? 4.721 9.204 13.948 1.00 86.56 97 GLN A CA 1
ATOM 748 C C . GLN A 1 97 ? 5.204 8.421 15.190 1.00 86.56 97 GLN A C 1
ATOM 750 O O . GLN A 1 97 ? 4.775 7.274 15.353 1.00 86.56 97 GLN A O 1
ATOM 755 N N . PRO A 1 98 ? 6.073 9.011 16.040 1.00 73.75 98 PRO A N 1
ATOM 756 C CA . PRO A 1 98 ? 6.508 8.416 17.307 1.00 73.75 98 PRO A CA 1
ATOM 757 C C . PRO A 1 98 ? 5.376 8.179 18.311 1.00 73.75 98 PRO A C 1
ATOM 759 O O . PRO A 1 98 ? 4.429 9.002 18.345 1.00 73.75 98 PRO A O 1
#

Radius of gyration: 13.47 Å; chains: 1; bounding box: 31×21×39 Å

Sequence (98 aa):
DAILEYVVDYYASVSQSIFDEAADVIDIFFIGNDFGGQTGPLMGEKLFRRFMLPHLKRLVDLGHDYGLKVMMHCCGGFAPLIPSMIEIGLDGLQALQP

pLDDT: mean 96.64, std 3.54, range [73.75, 98.81]

Foldseek 3Di:
DVVLVVVLVVVLVVVLVCLVVDLVPAAEDEAEDAQADAVEGPDDQVVCVVRPLVSLLVVCVSCVVSPHAYEYEYEHHHVVCVVSCVVSPHRYYDHHDD